Protein AF-A0A9N9IU07-F1 (afdb_monomer_lite)

pLDDT: mean 73.2, std 12.23, range [34.59, 87.88]

Sequence (121 aa):
MSLTSDTTNLRELSGFYIIMPSGILASIPNGICLIYLLTRTLKRWWVTKRPLPMAHRVPFYIAFSEFNLFYMNSINMVYSAVNGHTIQGTACKWAGGLTFFFVSVNTSLVGLLSLTTYLRI

Organism: NCBI:txid1348616

Foldseek 3Di:
DDDCPPPPQLVPVPCSVVVLVVVVVVLVVVLVVLVVQLVVLVVVCVVVVDDDDPLSVLVNLLSVLSVVLSVLVVVQSVCCVVVSDGDDDPVVVVSVVSNVVSVVSNVVSVVVNVVVVVVVD

Radius of gyration: 19.24 Å; chains: 1; bounding box: 46×27×58 Å

Secondary structure (DSSP, 8-state):
---------GGG-TTHHHHHHHHHHHHHHHHHHHHHHHHHHHHHHHHH-S---HHHHHHHHHHHHHHHHHHHHHHHHHHHHHHSS---SHHHHHHHHHHHHHHHHHHHHHHHHHHHHHTT-

Structure (mmCIF, N/CA/C/O backbone):
data_AF-A0A9N9IU07-F1
#
_entry.id   AF-A0A9N9IU07-F1
#
loop_
_atom_site.group_PDB
_atom_site.id
_atom_site.type_symbol
_atom_site.label_atom_id
_atom_site.label_alt_id
_atom_site.label_comp_id
_atom_site.label_asym_id
_atom_site.label_entity_id
_atom_site.label_seq_id
_atom_site.pdbx_PDB_ins_code
_atom_site.Cartn_x
_atom_site.Cartn_y
_atom_site.Cartn_z
_atom_site.occupancy
_atom_site.B_iso_or_equiv
_atom_site.auth_seq_id
_atom_site.auth_comp_id
_atom_site.auth_asym_id
_atom_site.auth_atom_id
_atom_site.pdbx_PDB_model_num
ATOM 1 N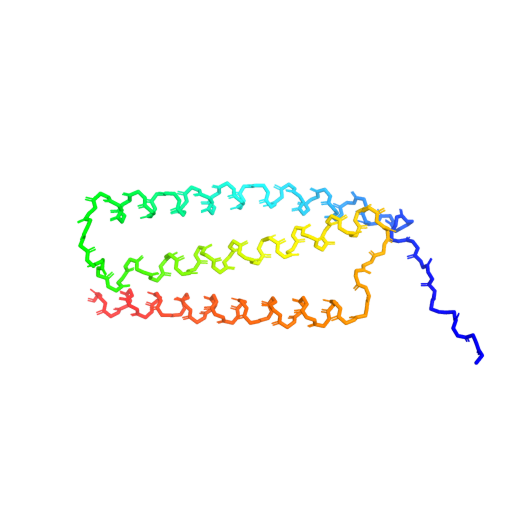 N . MET A 1 1 ? 18.778 -17.752 -30.029 1.00 34.59 1 MET A N 1
ATOM 2 C CA . MET A 1 1 ? 19.089 -16.592 -30.888 1.00 34.59 1 MET A CA 1
ATOM 3 C C . MET A 1 1 ? 17.781 -15.832 -31.073 1.00 34.59 1 MET A C 1
ATOM 5 O O . MET A 1 1 ? 16.842 -16.466 -31.531 1.00 34.59 1 MET A O 1
ATOM 9 N N . SER A 1 2 ? 17.722 -14.575 -30.590 1.00 35.47 2 SER A N 1
ATOM 10 C CA . SER A 1 2 ? 16.633 -13.562 -30.724 1.00 35.47 2 SER A CA 1
ATOM 11 C C . SER A 1 2 ? 15.217 -14.016 -30.307 1.00 35.47 2 SER A C 1
ATOM 13 O O . SER A 1 2 ? 14.552 -14.689 -31.077 1.00 35.47 2 SER A O 1
ATOM 15 N N . LEU A 1 3 ? 14.658 -13.752 -29.113 1.00 46.69 3 LEU A N 1
ATOM 16 C CA . LEU A 1 3 ? 14.635 -12.532 -28.277 1.00 46.69 3 LEU A CA 1
ATOM 17 C C . LEU A 1 3 ? 14.218 -11.265 -29.042 1.00 46.69 3 LEU A C 1
ATOM 19 O O . LEU A 1 3 ? 14.938 -10.278 -29.086 1.00 46.69 3 LEU A O 1
ATOM 23 N N . THR A 1 4 ? 13.019 -11.297 -29.615 1.00 41.69 4 THR A N 1
ATOM 24 C CA . THR A 1 4 ? 12.218 -10.098 -29.9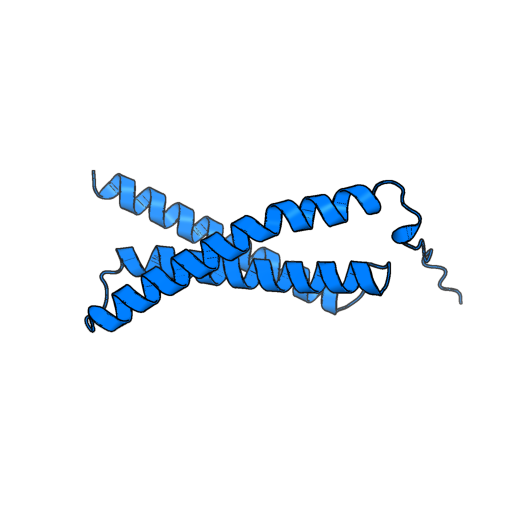04 1.00 41.69 4 THR A CA 1
ATOM 25 C C . THR A 1 4 ? 10.902 -10.230 -29.146 1.00 41.69 4 THR A C 1
ATOM 27 O O . THR A 1 4 ? 9.848 -10.502 -29.712 1.00 41.69 4 THR A O 1
ATOM 30 N N . SER A 1 5 ? 10.998 -10.119 -27.817 1.00 44.41 5 SER A N 1
ATOM 31 C CA . SER A 1 5 ? 9.870 -9.689 -26.995 1.00 44.41 5 SER A CA 1
ATOM 32 C C . SER A 1 5 ? 9.580 -8.264 -27.430 1.00 44.41 5 SER A C 1
ATOM 34 O O . SER A 1 5 ? 10.328 -7.360 -27.068 1.00 44.41 5 SER A O 1
ATOM 36 N N . ASP A 1 6 ? 8.564 -8.119 -28.269 1.00 44.00 6 ASP A N 1
ATOM 37 C CA . ASP A 1 6 ? 8.003 -6.872 -28.764 1.00 44.00 6 ASP A CA 1
ATOM 38 C C . ASP A 1 6 ? 8.011 -5.800 -27.658 1.00 44.00 6 ASP A C 1
ATOM 40 O O . ASP A 1 6 ? 7.233 -5.844 -26.704 1.00 44.00 6 ASP A O 1
ATOM 44 N N . THR A 1 7 ? 8.976 -4.881 -27.724 1.00 50.72 7 THR A N 1
ATOM 45 C CA . THR A 1 7 ? 9.073 -3.711 -26.849 1.00 50.72 7 THR A CA 1
ATOM 46 C C . THR A 1 7 ? 8.058 -2.686 -27.333 1.00 50.72 7 THR A C 1
ATOM 48 O O . THR A 1 7 ? 8.414 -1.612 -27.821 1.00 50.72 7 THR A O 1
ATOM 51 N N . THR A 1 8 ? 6.777 -3.025 -27.245 1.00 53.84 8 THR A N 1
ATOM 52 C CA . THR A 1 8 ? 5.707 -2.057 -27.442 1.00 53.84 8 THR A CA 1
ATOM 53 C C . THR A 1 8 ? 5.773 -1.089 -26.267 1.00 53.84 8 THR A C 1
ATOM 55 O O . THR A 1 8 ? 5.441 -1.422 -25.129 1.00 53.84 8 THR A O 1
ATOM 58 N N . ASN A 1 9 ? 6.283 0.117 -26.527 1.00 54.62 9 ASN A N 1
ATOM 59 C CA . ASN A 1 9 ? 6.241 1.216 -25.573 1.00 54.62 9 ASN A CA 1
ATOM 60 C C . ASN A 1 9 ? 4.770 1.447 -25.199 1.00 54.62 9 ASN A C 1
ATOM 62 O O . ASN A 1 9 ? 3.984 1.868 -26.045 1.00 54.62 9 ASN A O 1
ATOM 66 N N . LEU A 1 10 ? 4.389 1.224 -23.936 1.00 56.94 10 LEU A N 1
ATOM 67 C CA . LEU A 1 10 ? 3.017 1.452 -23.441 1.00 56.94 10 LEU A CA 1
ATOM 68 C C . LEU A 1 10 ? 2.544 2.891 -23.682 1.00 56.94 10 LEU A C 1
ATOM 70 O O . LEU A 1 10 ? 1.351 3.169 -23.700 1.00 56.94 10 LEU A O 1
ATOM 74 N N . ARG A 1 11 ? 3.494 3.801 -23.897 1.00 54.19 11 ARG A N 1
ATOM 75 C CA . ARG A 1 11 ? 3.293 5.209 -24.226 1.00 54.19 11 ARG A CA 1
ATOM 76 C C . ARG A 1 11 ? 2.594 5.442 -25.575 1.00 54.19 11 ARG A C 1
ATOM 78 O O . ARG A 1 11 ? 1.943 6.467 -25.725 1.00 54.19 11 ARG A O 1
ATOM 85 N N . GLU A 1 12 ? 2.704 4.499 -26.511 1.00 55.75 12 GLU A N 1
ATOM 86 C CA . GLU A 1 12 ? 2.045 4.528 -27.830 1.00 55.75 12 GLU A CA 1
ATOM 87 C C . GLU A 1 12 ? 0.608 3.978 -27.773 1.00 55.75 12 GLU A C 1
ATOM 89 O O . GLU A 1 12 ? -0.173 4.136 -28.712 1.00 55.75 12 GLU A O 1
ATOM 94 N N . LEU A 1 13 ? 0.216 3.338 -26.663 1.00 62.03 13 LEU A N 1
ATOM 95 C CA . LEU A 1 13 ? -1.149 2.865 -26.483 1.00 62.03 13 LEU A CA 1
ATOM 96 C C . LEU A 1 13 ? -2.051 4.063 -26.167 1.00 62.03 13 LEU A C 1
ATOM 98 O O . LEU A 1 13 ? -1.983 4.636 -25.081 1.00 62.03 13 LEU A O 1
ATOM 102 N N . SER A 1 14 ? -2.955 4.402 -27.088 1.00 56.59 14 SER A N 1
ATOM 103 C CA . SER A 1 14 ? -3.931 5.496 -26.929 1.00 56.59 14 SER A CA 1
ATOM 104 C C . SER A 1 14 ? -4.730 5.420 -25.608 1.00 56.59 14 SER A C 1
ATOM 106 O O . SER A 1 14 ? -5.097 6.446 -25.039 1.00 56.59 14 SER A O 1
ATOM 108 N N . GLY A 1 15 ? -4.916 4.219 -25.043 1.00 60.97 15 GLY A N 1
ATOM 109 C CA . GLY A 1 15 ? -5.556 4.017 -23.737 1.00 60.97 15 GLY A CA 1
ATOM 110 C C . GLY A 1 15 ? -4.673 4.303 -22.5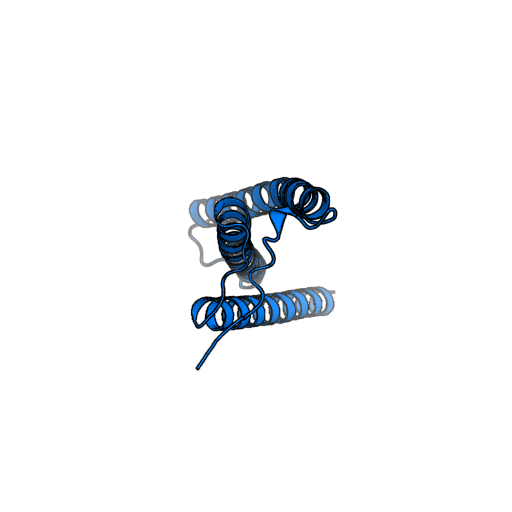12 1.00 60.97 15 GLY A C 1
ATOM 111 O O . GLY A 1 15 ? -5.199 4.603 -21.442 1.00 60.97 15 GLY A O 1
ATOM 112 N N . PHE A 1 16 ? -3.344 4.260 -22.632 1.00 64.94 16 PHE A N 1
ATOM 113 C CA . PHE A 1 16 ? -2.424 4.432 -21.499 1.00 64.94 16 PHE A CA 1
ATOM 114 C C . PHE A 1 16 ? -2.507 5.840 -20.898 1.00 64.94 16 PHE A C 1
ATOM 116 O O . PHE A 1 16 ? -2.494 6.001 -19.677 1.00 64.94 16 PHE A O 1
ATOM 123 N N . TYR A 1 17 ? -2.695 6.849 -21.754 1.00 63.66 17 TYR A N 1
ATOM 124 C CA . TYR A 1 17 ? -2.887 8.239 -21.342 1.00 63.66 17 TYR A CA 1
ATOM 125 C C . TYR A 1 17 ? -4.201 8.471 -20.578 1.00 63.66 17 TYR A C 1
ATOM 127 O O . TYR A 1 17 ? -4.302 9.441 -19.841 1.00 63.66 17 TYR A O 1
ATOM 135 N N . ILE A 1 18 ? -5.197 7.588 -20.703 1.00 69.38 18 ILE A N 1
ATOM 136 C CA . ILE A 1 18 ? -6.485 7.692 -19.992 1.00 69.38 18 ILE A CA 1
ATOM 137 C C . ILE A 1 18 ? -6.450 6.893 -18.681 1.00 69.38 18 ILE A C 1
ATOM 139 O O . ILE A 1 18 ? -6.941 7.350 -17.646 1.00 69.38 18 ILE A O 1
ATOM 143 N N . ILE A 1 19 ? -5.839 5.707 -18.702 1.00 74.31 19 ILE A N 1
ATOM 144 C CA . ILE A 1 19 ? -5.817 4.776 -17.563 1.00 74.31 19 ILE A CA 1
ATOM 145 C C . ILE A 1 19 ? -4.905 5.287 -16.436 1.00 74.31 19 ILE A C 1
ATOM 147 O O . ILE A 1 19 ? -5.260 5.205 -15.261 1.00 74.31 19 ILE A O 1
ATOM 151 N N . MET A 1 20 ? -3.752 5.867 -16.775 1.00 71.56 20 MET A N 1
ATOM 152 C CA . MET A 1 20 ? -2.813 6.417 -15.792 1.00 71.56 20 MET A CA 1
ATOM 153 C C . MET A 1 20 ? -3.407 7.562 -14.949 1.00 71.56 20 MET A C 1
ATOM 155 O O . MET A 1 20 ? -3.465 7.434 -13.726 1.00 71.56 20 MET A O 1
ATOM 159 N N . PRO A 1 21 ? -3.885 8.676 -15.531 1.00 74.19 21 PRO A N 1
ATOM 160 C CA . PRO A 1 21 ? -4.389 9.792 -14.735 1.00 74.19 21 PRO A CA 1
ATOM 161 C C . PRO A 1 21 ? -5.685 9.456 -13.993 1.00 74.19 21 PRO A C 1
ATOM 163 O O . PRO A 1 21 ? -5.866 9.930 -12.875 1.00 74.19 21 PRO A O 1
ATOM 166 N N . SER A 1 22 ? -6.558 8.609 -14.551 1.00 75.12 22 SER A N 1
ATOM 167 C CA . SER A 1 22 ? -7.774 8.165 -13.851 1.00 75.12 22 SER A CA 1
ATOM 168 C C . SER A 1 22 ? -7.449 7.317 -12.616 1.00 75.12 22 SER A C 1
ATOM 170 O O . SER A 1 22 ? -8.033 7.534 -11.553 1.00 75.12 22 SER A O 1
ATOM 172 N N . GLY A 1 23 ? -6.455 6.426 -12.709 1.00 74.12 23 GLY A N 1
ATOM 173 C CA . GLY A 1 23 ? -5.941 5.672 -11.565 1.00 74.12 23 GLY A CA 1
ATOM 174 C C . GLY A 1 23 ? -5.319 6.567 -10.487 1.00 74.12 23 GLY A C 1
ATOM 175 O O . GLY A 1 23 ? -5.543 6.338 -9.300 1.00 74.12 23 GLY A O 1
ATOM 176 N N . ILE A 1 24 ? -4.592 7.621 -10.878 1.00 77.12 24 ILE A N 1
ATOM 177 C CA . ILE A 1 24 ? -4.021 8.599 -9.933 1.00 77.12 24 ILE A CA 1
ATOM 178 C C . ILE A 1 24 ? -5.131 9.400 -9.247 1.00 77.12 24 ILE A C 1
ATOM 180 O O . ILE A 1 24 ? -5.118 9.550 -8.028 1.00 77.12 24 ILE A O 1
ATOM 184 N N . LEU A 1 25 ? -6.120 9.883 -10.002 1.00 82.19 25 LEU A N 1
ATOM 185 C CA . LEU A 1 25 ? -7.228 10.647 -9.428 1.00 82.19 25 LEU A CA 1
ATOM 186 C C . LEU A 1 25 ? -8.009 9.834 -8.391 1.00 82.19 25 LEU A C 1
ATOM 188 O O . LEU A 1 25 ? -8.382 10.370 -7.351 1.00 82.19 25 LEU A O 1
ATOM 192 N N . ALA A 1 26 ? -8.236 8.546 -8.659 1.00 80.94 26 ALA A N 1
ATOM 193 C CA . ALA A 1 26 ? -8.939 7.654 -7.741 1.00 80.94 26 ALA A CA 1
ATOM 194 C C . ALA A 1 26 ? -8.090 7.258 -6.518 1.00 80.94 26 ALA A C 1
ATOM 196 O O . ALA A 1 26 ? -8.631 6.985 -5.445 1.00 80.94 26 ALA A O 1
ATOM 197 N N . SER A 1 27 ? -6.761 7.240 -6.648 1.00 79.31 27 SER A N 1
ATOM 198 C CA . SER A 1 27 ? -5.850 6.805 -5.588 1.00 79.31 27 SER A CA 1
ATOM 199 C C . SER A 1 27 ? -5.595 7.899 -4.536 1.00 79.31 27 SER A C 1
ATOM 201 O O . SER A 1 27 ? -5.470 7.588 -3.352 1.00 79.31 27 SER A O 1
ATOM 203 N N . ILE A 1 28 ? -5.621 9.181 -4.918 1.00 83.88 28 ILE A N 1
ATOM 204 C CA . ILE A 1 28 ? -5.459 10.329 -4.003 1.00 83.88 28 ILE A CA 1
ATOM 205 C C . ILE A 1 28 ? -6.443 10.307 -2.814 1.00 83.88 28 ILE A C 1
ATOM 207 O O . ILE A 1 28 ? -5.977 10.322 -1.669 1.00 83.88 28 ILE A O 1
ATOM 211 N N . PRO A 1 29 ? -7.779 10.253 -3.012 1.00 86.56 29 PRO A N 1
ATOM 212 C CA . PRO A 1 29 ? -8.717 10.231 -1.893 1.00 86.56 29 PRO A CA 1
ATOM 213 C C . PRO A 1 29 ? -8.551 8.971 -1.041 1.00 86.56 29 PRO A C 1
ATOM 215 O O . PRO A 1 29 ? -8.691 9.048 0.179 1.00 86.56 29 PRO A O 1
ATOM 218 N N . ASN A 1 30 ? -8.188 7.836 -1.652 1.00 83.00 30 ASN A N 1
ATOM 219 C CA . ASN A 1 30 ? -7.937 6.596 -0.924 1.00 83.00 30 ASN A CA 1
ATOM 220 C C . ASN A 1 30 ? -6.733 6.736 0.027 1.00 83.00 30 ASN A C 1
ATOM 222 O O . ASN A 1 30 ? -6.831 6.428 1.213 1.00 83.00 30 ASN A O 1
ATOM 226 N N . GLY A 1 31 ? -5.626 7.312 -0.456 1.00 81.31 31 GLY A N 1
ATOM 227 C CA . GLY A 1 31 ? -4.444 7.593 0.360 1.00 81.31 31 GLY A CA 1
ATOM 228 C C . GLY A 1 31 ? -4.735 8.547 1.523 1.00 81.31 31 GLY A C 1
ATOM 229 O O . GLY A 1 31 ? -4.345 8.271 2.659 1.00 81.31 31 GLY A O 1
ATOM 230 N N . ILE A 1 32 ? -5.475 9.635 1.274 1.00 87.12 32 ILE A N 1
ATOM 231 C CA . ILE A 1 32 ? -5.870 10.597 2.321 1.00 87.12 32 ILE A CA 1
ATOM 232 C C . ILE A 1 32 ? -6.734 9.911 3.385 1.00 87.12 32 ILE A C 1
ATOM 234 O O . ILE A 1 32 ? -6.503 10.094 4.583 1.00 87.12 32 ILE A O 1
ATOM 238 N N . CYS A 1 33 ? -7.705 9.100 2.958 1.00 83.44 33 CYS A N 1
ATOM 239 C CA . CYS A 1 33 ? -8.610 8.396 3.858 1.00 83.44 33 CYS A CA 1
ATOM 240 C C . CYS A 1 33 ? -7.852 7.380 4.725 1.00 83.44 33 CYS A C 1
ATOM 242 O O . CYS A 1 33 ? -8.026 7.362 5.944 1.00 83.44 33 CYS A O 1
ATOM 244 N N . LEU A 1 34 ? -6.941 6.607 4.123 1.00 83.88 34 LEU A N 1
ATOM 245 C CA . LEU A 1 34 ? -6.095 5.645 4.830 1.00 83.88 34 LEU A CA 1
ATOM 246 C C . LEU A 1 34 ? -5.203 6.325 5.866 1.00 83.88 34 LEU A C 1
ATOM 248 O O . LEU A 1 34 ? -5.219 5.922 7.028 1.00 83.88 34 LEU A O 1
ATOM 252 N N . ILE A 1 35 ? -4.478 7.383 5.486 1.00 84.31 35 ILE A N 1
ATOM 253 C CA . ILE A 1 35 ? -3.610 8.131 6.407 1.00 84.31 35 ILE A CA 1
ATOM 254 C C . ILE A 1 35 ? -4.435 8.698 7.562 1.00 84.31 35 ILE A C 1
ATOM 256 O O . ILE A 1 35 ? -4.068 8.517 8.722 1.00 84.31 35 ILE A O 1
ATOM 260 N N . TYR A 1 36 ? -5.584 9.314 7.272 1.00 85.38 36 TYR A N 1
ATOM 261 C CA . TYR A 1 36 ? -6.476 9.846 8.298 1.00 85.38 36 TYR A CA 1
ATOM 262 C C . TYR A 1 36 ? -6.932 8.762 9.286 1.00 85.38 36 TYR A C 1
ATOM 264 O O . TYR A 1 36 ? -6.900 8.970 10.503 1.00 85.38 36 TYR A O 1
ATOM 272 N N . LEU A 1 37 ? -7.322 7.588 8.785 1.00 82.50 37 LEU A N 1
ATOM 273 C CA . LEU A 1 37 ? -7.795 6.467 9.598 1.00 82.50 37 LEU A CA 1
ATOM 274 C C . LEU A 1 37 ? -6.665 5.886 10.462 1.00 82.50 37 LEU A C 1
ATOM 276 O O . LEU A 1 37 ? -6.868 5.616 11.651 1.00 82.50 37 LEU A O 1
ATOM 280 N N . LEU A 1 38 ? -5.455 5.791 9.906 1.00 82.31 38 LEU A N 1
ATOM 281 C CA . LEU A 1 38 ? -4.250 5.333 10.598 1.00 82.31 38 LEU A CA 1
ATOM 282 C C . LEU A 1 38 ? -3.839 6.321 11.699 1.00 82.31 38 LEU A C 1
ATOM 284 O O . LEU A 1 38 ? -3.672 5.918 12.851 1.00 82.31 38 LEU A O 1
ATOM 288 N N . THR A 1 39 ? -3.782 7.624 11.400 1.00 82.56 39 THR A N 1
ATOM 289 C CA . THR A 1 39 ? -3.471 8.680 12.379 1.00 82.56 39 THR A CA 1
ATOM 290 C C . TH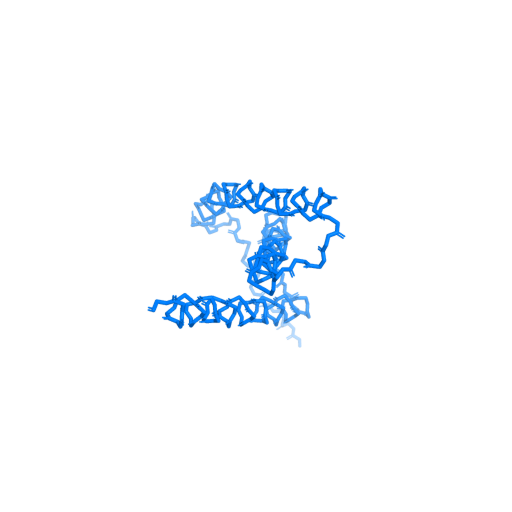R A 1 39 ? -4.521 8.755 13.482 1.00 82.56 39 THR A C 1
ATOM 292 O O . THR A 1 39 ? -4.174 8.852 14.660 1.00 82.56 39 THR A O 1
ATOM 295 N N . ARG A 1 40 ? -5.814 8.670 13.143 1.00 82.38 40 ARG A N 1
ATOM 296 C CA . ARG A 1 40 ? -6.903 8.678 14.130 1.00 82.38 40 ARG A CA 1
ATOM 297 C C . ARG A 1 40 ? -6.806 7.483 15.075 1.00 82.38 40 ARG A C 1
ATOM 299 O O . ARG A 1 40 ? -6.984 7.650 16.282 1.00 82.38 40 ARG A O 1
ATOM 306 N N . THR A 1 41 ? -6.498 6.304 14.541 1.00 75.25 41 THR A N 1
ATOM 307 C CA . THR A 1 41 ? -6.370 5.067 15.322 1.00 75.25 41 THR A CA 1
ATOM 308 C C . THR A 1 41 ? -5.121 5.089 16.202 1.00 75.25 41 THR A C 1
ATOM 310 O O . THR A 1 41 ? -5.216 4.797 17.394 1.00 75.25 41 THR A O 1
ATOM 313 N N . LEU A 1 42 ? -3.982 5.544 15.670 1.00 74.81 42 LEU A N 1
ATOM 314 C CA . LEU A 1 42 ? -2.742 5.755 16.427 1.00 74.81 42 LEU A CA 1
ATOM 315 C C . LEU A 1 42 ? -2.929 6.771 17.556 1.00 74.81 42 LEU A C 1
ATOM 317 O O . LEU A 1 42 ? -2.545 6.501 18.690 1.00 74.81 42 LEU A O 1
ATOM 321 N N . LYS A 1 43 ? -3.579 7.912 17.286 1.00 78.00 43 LYS A N 1
ATOM 322 C CA . LYS A 1 43 ? -3.861 8.933 18.305 1.00 78.00 43 LYS A CA 1
ATOM 323 C C . LYS A 1 43 ? -4.740 8.367 19.421 1.00 78.00 43 LYS A C 1
ATOM 325 O O . LYS A 1 43 ? -4.458 8.588 20.595 1.00 78.00 43 LYS A O 1
ATOM 330 N N . ARG A 1 44 ? -5.772 7.585 19.077 1.00 70.19 44 ARG A N 1
ATOM 331 C CA . ARG A 1 44 ? -6.613 6.888 20.065 1.00 70.19 44 ARG A CA 1
ATOM 332 C C . ARG A 1 44 ? -5.823 5.867 20.879 1.00 70.19 44 ARG A C 1
ATOM 334 O O . ARG A 1 44 ? -6.023 5.787 22.090 1.00 70.19 44 ARG A O 1
ATOM 341 N N . TRP A 1 45 ? -4.923 5.118 20.245 1.00 65.56 45 TRP A N 1
ATOM 342 C CA . TRP A 1 45 ? -4.060 4.165 20.941 1.00 65.56 45 TRP A CA 1
ATOM 343 C C . TRP A 1 45 ? -3.128 4.859 21.934 1.00 65.56 45 TRP A C 1
ATOM 345 O O . TRP A 1 45 ? -3.053 4.459 23.096 1.00 65.56 45 TRP A O 1
ATOM 355 N N . TRP A 1 46 ? -2.499 5.950 21.502 1.00 67.38 46 TRP A N 1
ATOM 356 C CA . TRP A 1 46 ? -1.533 6.693 22.300 1.00 67.38 46 TRP A CA 1
ATOM 357 C C . TRP A 1 46 ? -2.169 7.391 23.509 1.00 67.38 46 TRP A C 1
ATOM 359 O O . TRP A 1 46 ? -1.601 7.370 24.599 1.00 67.38 46 TRP A O 1
ATOM 369 N N . VAL A 1 47 ? -3.382 7.934 23.348 1.00 71.88 47 VAL A N 1
ATOM 370 C CA . VAL A 1 47 ? -4.147 8.557 24.444 1.00 71.88 47 VAL A CA 1
ATOM 371 C C . VAL A 1 47 ? -4.663 7.517 25.441 1.00 71.88 47 VAL A C 1
ATOM 373 O O . VAL A 1 47 ? -4.657 7.763 26.643 1.00 71.88 47 VAL A O 1
ATOM 376 N N . THR A 1 48 ? -5.101 6.345 24.971 1.00 66.81 48 THR A N 1
ATOM 377 C CA . THR A 1 48 ? -5.786 5.381 25.847 1.00 66.81 48 THR A CA 1
ATOM 378 C C . THR A 1 48 ? -4.809 4.550 26.690 1.00 66.81 48 THR A C 1
ATOM 380 O O . THR A 1 48 ? -5.229 4.058 27.732 1.00 66.81 48 THR A O 1
ATOM 383 N N . LYS A 1 49 ? -3.534 4.373 26.273 1.00 58.91 49 LYS A N 1
ATOM 384 C CA . LYS A 1 49 ? -2.456 3.573 26.931 1.00 58.91 49 LYS A CA 1
ATOM 385 C C . LYS A 1 49 ? -2.858 2.190 27.493 1.00 58.91 49 LYS A C 1
ATOM 387 O O . LYS A 1 49 ? -2.074 1.544 28.181 1.00 58.91 49 LYS A O 1
ATOM 392 N N . ARG A 1 50 ? -4.062 1.706 27.196 1.00 59.03 50 ARG A N 1
ATOM 393 C CA . ARG A 1 50 ? -4.586 0.392 27.563 1.00 59.03 50 ARG A CA 1
ATOM 394 C C . ARG A 1 50 ? -4.513 -0.528 26.348 1.00 59.03 50 ARG A C 1
ATOM 396 O O . ARG A 1 50 ? -4.631 -0.041 25.219 1.00 59.03 50 ARG A O 1
ATOM 403 N N . PRO A 1 51 ? -4.354 -1.849 26.543 1.00 54.09 51 PRO A N 1
ATOM 404 C CA . PRO A 1 51 ? -4.503 -2.801 25.453 1.00 54.09 51 PRO A CA 1
ATOM 405 C C . PRO A 1 51 ? -5.907 -2.629 24.871 1.00 54.09 51 PRO A C 1
ATOM 407 O O . PRO A 1 51 ? -6.899 -2.893 25.548 1.00 54.09 51 PRO A O 1
ATOM 410 N N . LEU A 1 52 ? -6.003 -2.112 23.641 1.00 52.84 52 LEU A N 1
ATOM 411 C CA . LEU A 1 52 ? -7.310 -1.904 23.029 1.00 52.84 52 LEU A CA 1
ATOM 412 C C . LEU A 1 52 ? -8.033 -3.245 22.898 1.00 52.84 52 LEU A C 1
ATOM 414 O O . LEU A 1 52 ? -7.386 -4.233 22.524 1.00 52.84 52 LEU A O 1
ATOM 418 N N . PRO A 1 53 ? -9.355 -3.270 23.155 1.00 57.84 53 PRO A N 1
ATOM 419 C CA . PRO A 1 53 ? -10.171 -4.451 22.927 1.00 57.84 53 PRO A CA 1
ATOM 420 C C . PRO A 1 53 ? -9.981 -4.928 21.483 1.00 57.84 53 PRO A C 1
ATOM 422 O O . PRO A 1 53 ? -9.860 -4.106 20.570 1.00 57.84 53 PRO A O 1
ATOM 425 N N . MET A 1 54 ? -9.952 -6.251 21.288 1.00 57.00 54 MET A N 1
ATOM 426 C CA . MET A 1 54 ? -9.707 -6.930 20.001 1.00 57.00 54 MET A CA 1
ATOM 427 C C . MET A 1 54 ? -10.438 -6.270 18.815 1.00 57.00 54 MET A C 1
ATOM 429 O O . MET A 1 54 ? -9.866 -6.134 17.737 1.00 57.00 54 MET A O 1
ATOM 433 N N . ALA A 1 55 ? -11.646 -5.747 19.041 1.00 60.19 55 ALA A N 1
ATOM 434 C CA . ALA A 1 55 ? -12.469 -5.059 18.047 1.00 60.19 55 ALA A CA 1
ATOM 435 C C . ALA A 1 55 ? -11.833 -3.807 17.400 1.00 60.19 55 ALA A C 1
ATOM 437 O O . ALA A 1 55 ? -12.163 -3.493 16.263 1.00 60.19 55 ALA A O 1
ATOM 438 N N . HIS A 1 56 ? -10.929 -3.079 18.072 1.00 62.69 56 HIS A N 1
ATOM 439 C CA . HIS A 1 56 ? -10.268 -1.904 17.469 1.00 62.69 56 HIS A CA 1
ATOM 440 C C . HIS A 1 56 ? -8.953 -2.244 16.756 1.00 62.69 56 HIS A C 1
ATOM 442 O O . HIS A 1 56 ? -8.425 -1.416 16.020 1.00 62.69 56 HIS A O 1
ATOM 448 N N . ARG A 1 57 ? -8.423 -3.458 16.957 1.00 67.75 57 ARG A N 1
ATOM 449 C CA . ARG A 1 57 ? -7.204 -3.920 16.277 1.00 67.75 57 ARG A CA 1
ATOM 450 C C . ARG A 1 57 ? -7.490 -4.335 14.836 1.00 67.75 57 ARG A C 1
ATOM 452 O O . ARG A 1 57 ? -6.683 -4.067 13.958 1.00 67.75 57 ARG A O 1
ATOM 459 N N . VAL A 1 58 ? -8.659 -4.919 14.582 1.00 69.00 58 VAL A N 1
ATOM 460 C CA . VAL A 1 58 ? -9.078 -5.358 13.241 1.00 69.00 58 VAL A CA 1
ATOM 461 C C . VAL A 1 58 ? -9.075 -4.214 12.207 1.00 69.00 58 VAL A C 1
ATOM 463 O O . VAL A 1 58 ? -8.378 -4.352 11.204 1.00 69.00 58 VAL A O 1
ATOM 466 N N . PRO A 1 59 ? -9.731 -3.056 12.433 1.00 71.94 59 PRO A N 1
ATOM 467 C CA . PRO A 1 59 ? -9.687 -1.942 11.478 1.00 71.94 59 PRO A CA 1
ATOM 468 C C . PRO A 1 59 ? -8.288 -1.326 11.317 1.00 71.94 59 PRO A C 1
ATOM 470 O O . PRO A 1 59 ? -7.981 -0.789 10.256 1.00 71.94 59 PRO A O 1
ATOM 473 N N . PHE A 1 60 ? -7.419 -1.432 12.329 1.00 73.38 60 PHE A N 1
ATOM 474 C CA . PHE A 1 60 ? -6.021 -1.012 12.210 1.00 73.38 60 PHE A CA 1
ATOM 475 C C . PHE A 1 60 ? -5.234 -1.919 11.258 1.00 73.38 60 PHE A C 1
ATOM 477 O O . PHE A 1 60 ? -4.515 -1.420 10.395 1.00 73.38 60 PHE A O 1
ATOM 484 N N . TYR A 1 61 ? -5.394 -3.241 11.383 1.00 77.81 61 TYR A N 1
ATOM 485 C CA . TYR A 1 61 ? -4.744 -4.194 10.482 1.00 77.81 61 TYR A CA 1
ATOM 486 C C . TYR A 1 61 ? -5.223 -4.030 9.039 1.00 77.81 61 TYR A C 1
ATOM 488 O O . TYR A 1 61 ? -4.392 -4.028 8.140 1.00 77.81 61 TYR A O 1
ATOM 496 N N . ILE A 1 62 ? -6.520 -3.786 8.824 1.00 80.94 62 ILE A N 1
ATOM 497 C CA . ILE A 1 62 ? -7.074 -3.509 7.489 1.00 80.94 62 ILE A CA 1
ATOM 498 C C . ILE A 1 62 ? -6.435 -2.254 6.886 1.00 80.94 62 ILE A C 1
ATOM 500 O O . ILE A 1 62 ? -5.897 -2.305 5.784 1.00 80.94 62 ILE A O 1
ATOM 504 N N . ALA A 1 63 ? -6.413 -1.140 7.627 1.00 80.62 63 ALA A N 1
ATOM 505 C CA . ALA A 1 63 ? -5.814 0.104 7.140 1.00 80.62 63 ALA A CA 1
ATOM 506 C C . ALA A 1 63 ? -4.313 -0.049 6.834 1.00 80.62 63 ALA A C 1
ATOM 508 O O . ALA A 1 63 ? -3.811 0.523 5.869 1.00 80.62 63 ALA A O 1
ATOM 509 N N . PHE A 1 64 ? -3.590 -0.838 7.633 1.00 80.62 64 PHE A N 1
ATOM 510 C CA . PHE A 1 64 ? -2.172 -1.106 7.403 1.00 80.62 64 PHE A CA 1
ATOM 511 C C . PHE A 1 64 ? -1.940 -1.978 6.159 1.00 80.62 64 PHE A C 1
ATOM 513 O O . PHE A 1 64 ? -1.045 -1.691 5.361 1.00 80.62 64 PHE A O 1
ATOM 520 N N . SER A 1 65 ? -2.747 -3.022 5.962 1.00 83.75 65 SER A N 1
ATOM 521 C CA . SER A 1 65 ? -2.689 -3.885 4.778 1.00 83.75 65 SER A CA 1
ATOM 522 C C . SER A 1 65 ? -3.042 -3.122 3.497 1.00 83.75 65 SER A C 1
ATOM 524 O O . SER A 1 65 ? -2.325 -3.231 2.505 1.00 83.75 65 SER A O 1
ATOM 526 N N . GLU A 1 66 ? -4.087 -2.294 3.530 1.00 81.94 66 GLU A N 1
ATOM 527 C CA . GLU A 1 66 ? -4.467 -1.394 2.432 1.00 81.94 66 GLU A CA 1
ATOM 528 C C . GLU A 1 66 ? -3.371 -0.371 2.106 1.00 81.94 66 GLU A C 1
ATOM 530 O O . GLU A 1 66 ? -3.053 -0.157 0.937 1.00 81.94 66 GLU A O 1
ATOM 535 N N . PHE A 1 67 ? -2.721 0.211 3.119 1.00 81.50 67 PHE A N 1
ATOM 536 C CA . PHE A 1 67 ? -1.609 1.140 2.907 1.00 81.50 67 PHE A CA 1
ATOM 537 C C . PHE A 1 67 ? -0.409 0.471 2.217 1.00 81.50 67 PHE A C 1
ATOM 539 O O . PHE A 1 67 ? 0.182 1.045 1.303 1.00 81.50 67 PHE A O 1
ATOM 546 N N . ASN A 1 68 ? -0.067 -0.764 2.600 1.00 82.19 68 ASN A N 1
ATOM 547 C CA . ASN A 1 68 ? 1.002 -1.522 1.940 1.00 82.19 68 ASN A CA 1
ATOM 548 C C . ASN A 1 68 ? 0.661 -1.838 0.479 1.00 82.19 68 ASN A C 1
ATOM 550 O O . ASN A 1 68 ? 1.519 -1.734 -0.400 1.00 82.19 68 ASN A O 1
ATOM 554 N N . LEU A 1 69 ? -0.598 -2.182 0.204 1.00 82.94 69 LEU A N 1
ATOM 555 C CA . LEU A 1 69 ? -1.069 -2.452 -1.150 1.00 82.94 69 LEU A CA 1
ATOM 556 C C . LEU A 1 69 ? -1.048 -1.181 -2.011 1.00 82.94 69 LEU A C 1
ATOM 558 O O . LEU A 1 69 ? -0.575 -1.211 -3.148 1.00 82.94 69 LEU A O 1
ATOM 562 N N . PHE A 1 70 ? -1.458 -0.046 -1.440 1.00 81.00 70 PHE A N 1
ATOM 563 C CA . PHE A 1 70 ? -1.363 1.269 -2.069 1.00 81.00 70 PHE A CA 1
ATOM 564 C C . PHE A 1 70 ? 0.082 1.649 -2.406 1.00 81.00 70 PHE A C 1
ATOM 566 O O . PHE A 1 70 ? 0.357 2.131 -3.506 1.00 81.00 70 PHE A O 1
ATOM 573 N N . TYR A 1 71 ? 1.017 1.402 -1.487 1.00 80.88 71 TYR A N 1
ATOM 574 C CA . TYR A 1 71 ? 2.436 1.688 -1.684 1.00 80.88 71 TYR A CA 1
ATOM 575 C C . TYR A 1 71 ? 3.034 0.852 -2.825 1.00 80.88 71 TYR A C 1
ATOM 577 O O . TYR A 1 71 ? 3.672 1.397 -3.726 1.00 80.88 71 TYR A O 1
ATOM 585 N N . MET A 1 72 ? 2.755 -0.454 -2.848 1.00 80.44 72 MET A N 1
ATOM 586 C CA . MET A 1 72 ? 3.204 -1.350 -3.922 1.00 80.44 72 MET A CA 1
ATOM 587 C C . MET A 1 72 ? 2.607 -0.970 -5.280 1.00 80.44 72 MET A C 1
ATOM 589 O O . MET A 1 72 ? 3.316 -0.948 -6.288 1.00 80.44 72 MET A O 1
ATOM 593 N N . ASN A 1 73 ? 1.322 -0.612 -5.307 1.00 79.06 73 ASN A N 1
ATOM 594 C CA . ASN A 1 73 ? 0.667 -0.150 -6.525 1.00 79.06 73 ASN A CA 1
ATOM 595 C C . ASN A 1 73 ? 1.259 1.180 -7.020 1.00 79.06 73 ASN A C 1
ATOM 597 O O . ASN A 1 73 ? 1.499 1.342 -8.213 1.00 79.06 73 ASN A O 1
ATOM 601 N N . SER A 1 74 ? 1.572 2.099 -6.101 1.00 74.62 74 SER A N 1
ATOM 602 C CA . SER A 1 74 ? 2.203 3.384 -6.418 1.00 74.62 74 SER A CA 1
ATOM 603 C C . SER A 1 74 ? 3.591 3.198 -7.032 1.00 74.62 74 SER A C 1
ATOM 605 O O . SER A 1 74 ? 3.899 3.835 -8.035 1.00 74.62 74 SER A O 1
ATOM 607 N N . ILE A 1 75 ? 4.413 2.284 -6.501 1.00 79.56 75 ILE A N 1
ATOM 608 C CA . ILE A 1 75 ? 5.730 1.965 -7.079 1.00 79.56 75 ILE A CA 1
ATOM 609 C C . ILE A 1 75 ? 5.582 1.410 -8.496 1.00 79.56 75 ILE A C 1
ATOM 611 O O . ILE A 1 75 ? 6.278 1.859 -9.406 1.00 79.56 75 ILE A O 1
ATOM 615 N N . ASN A 1 76 ? 4.670 0.457 -8.697 1.00 76.38 76 ASN A N 1
ATOM 616 C CA . ASN A 1 76 ? 4.452 -0.145 -10.011 1.00 76.38 76 ASN A CA 1
ATOM 617 C C . ASN A 1 76 ? 3.967 0.896 -11.035 1.00 76.38 76 ASN A C 1
ATOM 619 O O . ASN A 1 76 ? 4.421 0.920 -12.179 1.00 76.38 76 ASN A O 1
ATOM 623 N N . MET A 1 77 ? 3.097 1.806 -10.597 1.00 71.88 77 MET A N 1
ATOM 624 C CA . MET A 1 77 ? 2.586 2.901 -11.411 1.00 71.88 77 MET A CA 1
ATOM 625 C C . MET A 1 77 ? 3.681 3.908 -11.779 1.00 71.88 77 MET A C 1
ATOM 627 O O . MET A 1 77 ? 3.836 4.237 -12.951 1.00 71.88 77 MET A O 1
ATOM 631 N N . VAL A 1 78 ? 4.492 4.349 -10.813 1.00 76.25 78 VAL A N 1
ATOM 632 C CA . VAL A 1 78 ? 5.623 5.260 -11.063 1.00 76.25 78 VAL A CA 1
ATOM 633 C C . VAL A 1 78 ? 6.638 4.615 -12.005 1.00 76.25 78 VAL A C 1
ATOM 635 O O . VAL A 1 78 ? 7.091 5.255 -12.951 1.00 76.25 78 VAL A O 1
ATOM 638 N N . TYR A 1 79 ? 6.952 3.333 -11.808 1.00 71.25 79 TYR A N 1
ATOM 639 C CA . TYR A 1 79 ? 7.872 2.609 -12.683 1.00 71.25 79 TYR A CA 1
ATOM 640 C C . TYR A 1 79 ? 7.342 2.519 -14.117 1.00 71.25 79 TYR A C 1
ATOM 642 O O . TYR A 1 79 ? 8.075 2.789 -15.068 1.00 71.25 79 TYR A O 1
ATOM 650 N N . SER A 1 80 ? 6.055 2.202 -14.278 1.00 69.75 80 SER A N 1
ATOM 651 C CA . SER A 1 80 ? 5.414 2.139 -15.591 1.00 69.75 80 SER A CA 1
ATOM 652 C C . SER A 1 80 ? 5.332 3.513 -16.267 1.00 69.75 80 SER A C 1
ATOM 654 O O . SER A 1 80 ? 5.460 3.589 -17.488 1.00 69.75 80 SER A O 1
ATOM 656 N N . ALA A 1 81 ? 5.184 4.597 -15.497 1.00 68.56 81 ALA A N 1
ATOM 657 C CA . ALA A 1 81 ? 5.152 5.966 -16.011 1.00 68.56 81 ALA A CA 1
ATOM 658 C C . ALA A 1 81 ? 6.527 6.458 -16.488 1.00 68.56 81 ALA A C 1
ATOM 660 O O . ALA A 1 81 ? 6.611 7.117 -17.522 1.00 68.56 81 ALA A O 1
ATOM 661 N N . VAL A 1 82 ? 7.597 6.139 -15.750 1.00 70.69 82 VAL A N 1
ATOM 662 C CA . VAL A 1 82 ? 8.966 6.582 -16.069 1.00 70.69 82 VAL A CA 1
ATOM 663 C C . VAL A 1 82 ? 9.564 5.765 -17.210 1.00 70.69 82 VAL A C 1
ATOM 665 O O . VAL A 1 82 ? 10.154 6.329 -18.126 1.00 70.69 82 VAL A O 1
ATOM 668 N N . ASN A 1 83 ? 9.402 4.443 -17.168 1.00 70.38 83 ASN A N 1
ATOM 669 C CA . ASN A 1 83 ? 10.073 3.552 -18.107 1.00 70.38 83 ASN A CA 1
ATOM 670 C C . ASN A 1 83 ? 9.228 3.250 -19.355 1.00 70.38 83 ASN A C 1
ATOM 672 O O . ASN A 1 83 ? 9.770 2.853 -20.381 1.00 70.38 83 ASN A O 1
ATOM 676 N N . GLY A 1 84 ? 7.905 3.450 -19.316 1.00 61.62 84 GLY A N 1
ATOM 677 C CA . GLY A 1 84 ? 7.020 3.137 -20.448 1.00 61.62 84 GLY A CA 1
ATOM 678 C C . GLY A 1 84 ? 6.835 1.634 -20.694 1.00 61.62 84 GLY A C 1
ATOM 679 O O . GLY A 1 84 ? 6.267 1.243 -21.711 1.00 61.62 84 GLY A O 1
ATOM 680 N N . HIS A 1 85 ? 7.293 0.794 -19.764 1.00 64.38 85 HIS A N 1
ATOM 681 C CA . HIS A 1 85 ? 7.083 -0.652 -19.718 1.00 64.38 85 HIS A CA 1
ATOM 682 C C . HIS A 1 85 ? 6.693 -1.071 -18.294 1.00 64.38 85 HIS A C 1
ATOM 684 O O . HIS A 1 85 ? 7.101 -0.452 -17.308 1.00 64.38 85 HIS A O 1
ATOM 690 N N . THR A 1 86 ? 5.864 -2.107 -18.174 1.00 66.12 86 THR A N 1
ATOM 691 C CA . THR A 1 86 ? 5.523 -2.706 -16.877 1.00 66.12 86 THR A CA 1
ATOM 692 C C . THR A 1 86 ? 6.748 -3.388 -16.278 1.00 66.12 86 THR A C 1
ATOM 694 O O . THR A 1 86 ? 7.609 -3.861 -17.020 1.00 66.12 86 THR A O 1
ATOM 697 N N . ILE A 1 87 ? 6.813 -3.497 -14.947 1.00 65.25 87 ILE A N 1
ATOM 698 C CA . ILE A 1 87 ? 7.857 -4.280 -14.275 1.00 65.25 87 ILE A CA 1
ATOM 699 C C . ILE A 1 87 ? 7.822 -5.710 -14.836 1.00 65.25 87 ILE A C 1
ATOM 701 O O . ILE A 1 87 ? 6.851 -6.434 -14.637 1.00 65.25 87 ILE A O 1
ATOM 705 N N . GLN A 1 88 ? 8.869 -6.114 -15.552 1.00 66.62 88 GLN A N 1
ATOM 706 C CA . GLN A 1 88 ? 9.028 -7.465 -16.093 1.00 66.62 88 GLN A CA 1
ATOM 707 C C . GLN A 1 88 ? 10.071 -8.242 -15.274 1.00 66.62 88 GLN A C 1
ATOM 709 O O . GLN A 1 88 ? 10.992 -7.668 -14.694 1.00 66.62 88 GLN A O 1
ATOM 714 N N . GLY A 1 89 ? 9.914 -9.566 -15.196 1.00 71.19 89 GLY A N 1
ATOM 715 C CA . GLY A 1 89 ? 10.844 -10.460 -14.496 1.00 71.19 89 GLY A CA 1
ATOM 716 C C . GLY A 1 89 ? 10.474 -10.757 -13.037 1.00 71.19 89 GLY A C 1
ATOM 717 O O . GLY A 1 89 ? 9.304 -10.773 -12.653 1.00 71.19 89 GLY A O 1
ATOM 718 N N . THR A 1 90 ? 11.480 -11.045 -12.209 1.00 70.31 90 THR A N 1
ATOM 719 C CA . THR A 1 90 ? 11.311 -11.549 -10.831 1.00 70.31 90 THR A CA 1
ATOM 720 C C . THR A 1 90 ? 10.539 -10.578 -9.934 1.00 70.31 90 THR A C 1
ATOM 722 O O . THR A 1 90 ? 9.749 -11.011 -9.097 1.00 70.31 90 THR A O 1
ATOM 725 N N . ALA A 1 91 ? 10.696 -9.271 -10.151 1.00 71.06 91 ALA A N 1
ATOM 726 C CA . ALA A 1 91 ? 9.983 -8.236 -9.406 1.00 71.06 91 ALA A CA 1
ATOM 727 C C . ALA A 1 91 ? 8.458 -8.276 -9.636 1.00 71.06 91 ALA A C 1
ATOM 729 O O . ALA A 1 91 ? 7.703 -8.051 -8.695 1.00 71.06 91 ALA A O 1
ATOM 730 N N . CYS A 1 92 ? 7.990 -8.663 -10.830 1.00 77.75 92 CYS A N 1
ATOM 731 C CA . CYS A 1 92 ? 6.559 -8.834 -11.102 1.00 77.75 92 CYS A CA 1
ATOM 732 C C . CYS A 1 92 ? 5.963 -10.013 -10.323 1.00 77.75 92 CYS A C 1
ATOM 734 O O . CYS A 1 92 ? 4.851 -9.918 -9.808 1.00 77.75 92 CYS A O 1
ATOM 736 N N . LYS A 1 93 ? 6.706 -11.125 -10.209 1.00 77.81 93 LYS A N 1
ATOM 737 C CA . LYS A 1 93 ? 6.260 -12.305 -9.445 1.00 77.81 93 LYS A CA 1
ATOM 738 C C . LYS A 1 93 ? 6.133 -11.981 -7.958 1.00 77.81 93 LYS A C 1
ATOM 740 O O . LYS A 1 93 ? 5.143 -12.361 -7.340 1.00 77.81 93 LYS A O 1
ATOM 745 N N . TRP A 1 94 ? 7.100 -11.249 -7.405 1.00 80.69 94 TRP A N 1
ATOM 746 C CA . TRP A 1 94 ? 7.043 -10.788 -6.017 1.00 80.69 94 TRP A CA 1
ATOM 747 C C . TRP A 1 94 ? 5.916 -9.785 -5.788 1.00 80.69 94 TRP A C 1
ATOM 749 O O . TRP A 1 94 ? 5.153 -9.955 -4.843 1.00 80.69 94 TRP A O 1
ATOM 759 N N . ALA A 1 95 ? 5.765 -8.791 -6.667 1.00 80.06 95 ALA A N 1
ATOM 760 C CA . ALA A 1 95 ? 4.690 -7.811 -6.565 1.00 80.06 95 ALA A CA 1
ATOM 761 C C . ALA A 1 95 ? 3.308 -8.479 -6.629 1.00 80.06 95 ALA A C 1
ATOM 763 O O . ALA A 1 95 ? 2.470 -8.205 -5.777 1.00 80.06 95 ALA A O 1
ATOM 764 N N . GLY A 1 96 ? 3.094 -9.402 -7.573 1.00 81.31 96 GLY A N 1
ATOM 765 C CA . GLY A 1 96 ? 1.842 -10.151 -7.704 1.00 81.31 96 GLY A CA 1
ATOM 766 C C . GLY A 1 96 ? 1.559 -11.083 -6.523 1.00 81.31 96 GLY A C 1
ATOM 767 O O . GLY A 1 96 ? 0.431 -11.153 -6.042 1.00 81.31 96 GLY A O 1
ATOM 768 N N . GLY A 1 97 ? 2.581 -11.775 -6.010 1.00 84.44 97 GLY A N 1
ATOM 769 C CA . GLY A 1 97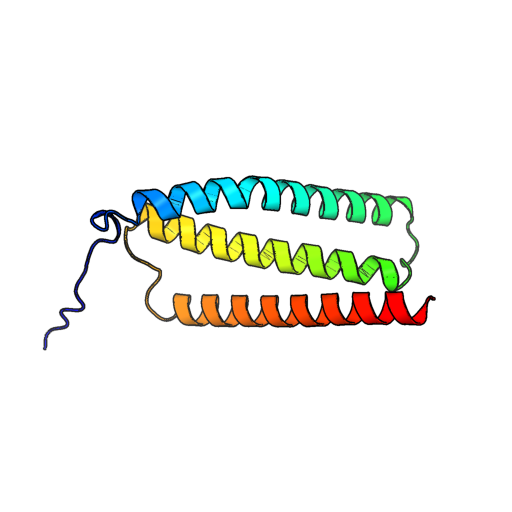 ? 2.431 -12.615 -4.819 1.00 84.44 97 GLY A CA 1
ATOM 770 C C . GLY A 1 97 ? 2.086 -11.793 -3.577 1.00 84.44 97 GLY A C 1
ATOM 771 O O . GLY A 1 97 ? 1.205 -12.163 -2.802 1.00 84.44 97 GLY A O 1
ATOM 772 N N . LEU A 1 98 ? 2.742 -10.645 -3.415 1.00 84.62 98 LEU A N 1
ATOM 773 C CA . LEU A 1 98 ? 2.535 -9.764 -2.277 1.00 84.62 98 LEU A CA 1
ATOM 774 C C . LEU A 1 98 ? 1.157 -9.089 -2.317 1.00 84.62 98 LEU A C 1
ATOM 776 O O . LEU A 1 98 ? 0.474 -9.049 -1.295 1.00 84.62 98 LEU A O 1
ATOM 780 N N . THR A 1 99 ? 0.708 -8.614 -3.482 1.00 84.75 99 THR A N 1
ATOM 781 C CA . THR A 1 99 ? -0.647 -8.059 -3.631 1.00 84.75 99 THR A CA 1
ATOM 782 C C . THR A 1 99 ? -1.710 -9.117 -3.365 1.00 84.75 99 THR A C 1
ATOM 784 O O . THR A 1 99 ? -2.641 -8.846 -2.611 1.00 84.75 99 THR A O 1
ATOM 787 N N . PHE A 1 100 ? -1.556 -10.337 -3.886 1.00 86.19 100 PHE A N 1
ATOM 788 C CA . PHE A 1 100 ? -2.501 -11.428 -3.634 1.00 86.19 100 PHE A CA 1
ATOM 789 C C . PHE A 1 100 ? -2.590 -11.796 -2.146 1.00 86.19 100 PHE A C 1
ATOM 791 O O . PHE A 1 100 ? -3.682 -11.994 -1.605 1.00 86.19 100 PHE A O 1
ATOM 798 N N . PHE A 1 101 ? -1.446 -11.834 -1.460 1.00 87.88 101 PHE A N 1
ATOM 799 C CA . PHE A 1 101 ? -1.391 -12.068 -0.021 1.00 87.88 101 PHE A CA 1
ATOM 800 C C . PHE A 1 101 ? -2.123 -10.968 0.760 1.00 87.88 101 PHE A C 1
ATOM 802 O O . PHE A 1 101 ? -2.988 -11.269 1.584 1.00 87.88 101 PHE A O 1
ATOM 809 N N . PHE A 1 102 ? -1.845 -9.695 0.467 1.00 83.62 102 PHE A N 1
ATOM 810 C CA . PHE A 1 102 ? -2.505 -8.573 1.140 1.00 83.62 102 PHE A CA 1
ATOM 811 C C . PHE A 1 102 ? -4.010 -8.506 0.857 1.00 83.62 102 PHE A C 1
ATOM 813 O O . PHE A 1 102 ? -4.776 -8.223 1.777 1.00 83.62 102 PHE A O 1
ATOM 820 N N . VAL A 1 103 ? -4.455 -8.816 -0.365 1.00 85.94 103 VAL A N 1
ATOM 821 C CA . VAL A 1 103 ? -5.888 -8.930 -0.689 1.00 85.94 103 VAL A CA 1
ATOM 822 C C . VAL A 1 103 ? -6.536 -10.035 0.141 1.00 85.94 103 VAL A C 1
ATOM 824 O O . VAL A 1 103 ? -7.560 -9.793 0.770 1.00 85.94 103 VAL A O 1
ATOM 827 N N . SER A 1 104 ? -5.914 -11.213 0.223 1.00 87.75 104 SER A N 1
ATOM 828 C CA . SER A 1 104 ? -6.439 -12.345 1.001 1.00 87.75 104 SER A CA 1
ATOM 829 C C . SER A 1 104 ? -6.579 -12.007 2.491 1.00 87.75 104 SER A C 1
ATOM 831 O O . SER A 1 104 ? -7.599 -12.301 3.125 1.00 87.75 104 SER A O 1
ATOM 833 N N . VAL A 1 105 ? -5.574 -11.331 3.055 1.00 86.69 105 VAL A N 1
ATOM 834 C CA . VAL A 1 105 ? -5.613 -10.836 4.437 1.00 86.69 105 VAL A CA 1
ATOM 835 C C . VAL A 1 105 ? -6.730 -9.801 4.614 1.00 86.69 105 VAL A C 1
ATOM 837 O O . VAL A 1 105 ? -7.507 -9.904 5.558 1.00 86.69 105 VAL A O 1
ATOM 840 N N . ASN A 1 106 ? -6.890 -8.856 3.686 1.00 86.62 106 ASN A N 1
ATOM 841 C CA . ASN A 1 106 ? -7.973 -7.873 3.748 1.00 86.62 106 ASN A CA 1
ATOM 842 C C . ASN A 1 106 ? -9.363 -8.524 3.677 1.00 86.62 106 ASN A C 1
ATOM 844 O O . ASN A 1 106 ? -10.219 -8.224 4.508 1.00 86.62 106 ASN A O 1
ATOM 848 N N . THR A 1 107 ? -9.594 -9.455 2.748 1.00 87.00 107 THR A N 1
ATOM 849 C CA . THR A 1 107 ? -10.885 -10.149 2.616 1.00 87.00 107 THR A CA 1
ATOM 850 C C . THR A 1 107 ? -11.226 -10.954 3.871 1.00 87.00 107 THR A C 1
ATOM 852 O O . THR A 1 107 ? -12.361 -10.899 4.344 1.00 87.00 107 THR A O 1
ATOM 855 N N . SER A 1 108 ? -10.251 -11.654 4.461 1.00 87.12 108 SER A N 1
ATOM 856 C CA . SER A 1 108 ? -10.468 -12.395 5.713 1.00 87.12 108 SER A CA 1
ATOM 857 C C . SER A 1 108 ? -10.767 -11.475 6.904 1.00 87.12 108 SER A C 1
ATOM 859 O O . SER A 1 108 ? -11.665 -11.773 7.691 1.00 87.12 108 SER A O 1
ATOM 861 N N . LEU A 1 109 ? -10.094 -10.324 7.008 1.00 83.62 109 LEU A N 1
ATOM 862 C CA . LEU A 1 109 ? -10.358 -9.321 8.045 1.00 83.62 109 LEU A CA 1
ATOM 863 C C . LEU A 1 109 ? -11.756 -8.696 7.907 1.00 83.62 109 LEU A C 1
ATOM 865 O O . LEU A 1 109 ? -12.452 -8.542 8.910 1.00 83.62 109 LEU A O 1
ATOM 869 N N . VAL A 1 110 ? -12.191 -8.373 6.685 1.00 84.69 110 VAL A N 1
ATOM 870 C CA . VAL A 1 110 ? -13.554 -7.881 6.410 1.00 84.69 110 VAL A CA 1
ATOM 871 C C . VAL A 1 110 ? -14.600 -8.950 6.748 1.00 84.69 110 VAL A C 1
ATOM 873 O O . VAL A 1 110 ? -15.622 -8.635 7.359 1.00 84.69 110 VAL A O 1
ATOM 876 N N . GLY A 1 111 ? -14.322 -10.221 6.438 1.00 85.69 111 GLY A N 1
ATOM 877 C CA . GLY A 1 111 ? -15.166 -11.350 6.839 1.00 85.69 111 GLY A CA 1
ATOM 878 C C . GL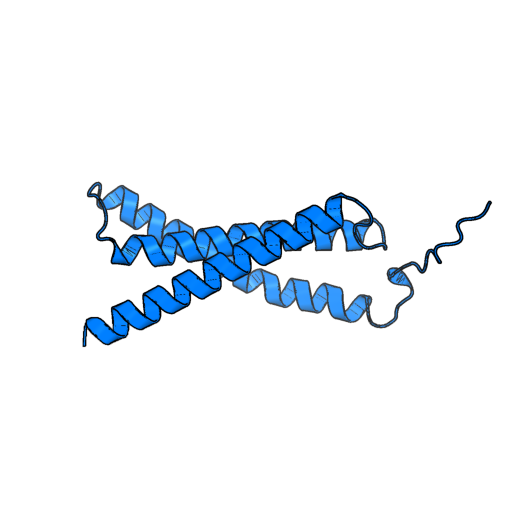Y A 1 111 ? -15.302 -11.467 8.360 1.00 85.69 111 GLY A C 1
ATOM 879 O O . GLY A 1 111 ? -16.411 -11.569 8.883 1.00 85.69 111 GLY A O 1
ATOM 880 N N . LEU A 1 112 ? -14.189 -11.356 9.090 1.00 84.38 112 LEU A N 1
ATOM 881 C CA . LEU A 1 112 ? -14.186 -11.322 10.554 1.00 84.38 112 LEU A CA 1
ATOM 882 C C . LEU A 1 112 ? -14.972 -10.126 11.107 1.00 84.38 112 LEU A C 1
ATOM 884 O O . LEU A 1 112 ? -15.753 -10.300 12.038 1.00 84.38 112 LEU A O 1
ATOM 888 N N . LEU A 1 113 ? -14.824 -8.929 10.529 1.00 84.38 113 LEU A N 1
ATOM 889 C CA . LEU A 1 113 ? -15.608 -7.756 10.934 1.00 84.38 113 LEU A CA 1
ATOM 890 C C . LEU A 1 113 ? -17.113 -7.986 10.776 1.00 84.38 113 LEU A C 1
ATOM 892 O O . LEU A 1 113 ? -17.878 -7.666 11.690 1.00 84.38 113 LEU A O 1
ATOM 896 N N . SER A 1 114 ? -17.531 -8.566 9.650 1.00 86.62 114 SER A N 1
ATOM 897 C CA . SER A 1 114 ? -18.934 -8.901 9.398 1.00 86.62 114 SER A CA 1
ATOM 898 C C . SER A 1 114 ? -19.464 -9.884 10.445 1.00 86.62 114 SER A C 1
ATOM 900 O O . SER A 1 114 ? -20.471 -9.597 11.094 1.00 86.62 114 SER A O 1
ATOM 902 N N . LEU A 1 115 ? -18.729 -10.971 10.708 1.00 85.56 115 LEU A N 1
ATOM 903 C CA . LEU A 1 115 ? -19.093 -11.956 11.730 1.00 85.56 115 LEU A CA 1
ATOM 904 C C . LEU A 1 115 ? -19.178 -11.338 13.127 1.00 85.56 115 LEU A C 1
ATOM 906 O O . LEU A 1 115 ? -20.151 -11.566 13.839 1.00 85.56 115 LEU A O 1
ATOM 910 N N . THR A 1 116 ? -18.198 -10.516 13.519 1.00 81.62 116 THR A N 1
ATOM 911 C CA . THR A 1 116 ? -18.229 -9.854 14.833 1.00 81.62 116 THR A CA 1
ATOM 912 C C . THR A 1 116 ? -19.381 -8.871 14.975 1.00 81.62 116 THR A C 1
ATOM 914 O O . THR A 1 116 ? -19.866 -8.691 16.084 1.00 81.62 116 THR A O 1
ATOM 917 N N . THR A 1 117 ? -19.822 -8.240 13.884 1.00 83.25 117 THR A N 1
ATOM 918 C CA . THR A 1 117 ? -20.987 -7.345 13.898 1.00 83.25 117 THR A CA 1
ATOM 919 C C . THR A 1 117 ? -22.277 -8.141 14.048 1.00 83.25 117 THR A C 1
ATOM 921 O O . THR A 1 117 ? -23.112 -7.771 14.865 1.00 83.25 117 THR A O 1
ATOM 924 N N . TYR A 1 118 ? -22.408 -9.253 13.317 1.00 85.69 118 TYR A N 1
ATOM 925 C CA . TYR A 1 118 ? -23.570 -10.137 13.406 1.00 85.69 118 TYR A CA 1
ATOM 926 C C . TYR A 1 118 ? -23.723 -10.748 14.803 1.00 85.69 118 TYR A C 1
ATOM 928 O O . TYR A 1 118 ? -24.806 -10.716 15.360 1.00 85.69 118 TYR A O 1
ATOM 936 N N . LEU A 1 119 ? -22.632 -11.238 15.404 1.00 83.12 119 LEU A N 1
ATOM 937 C CA . LEU A 1 119 ? -22.666 -11.884 16.724 1.00 83.12 119 LEU A CA 1
ATOM 938 C C . LEU A 1 119 ? -22.910 -10.916 17.895 1.00 83.12 119 LEU A C 1
ATOM 940 O O . LEU A 1 119 ? -23.095 -11.354 19.028 1.00 83.12 119 LEU A O 1
ATOM 944 N N . ARG A 1 120 ? -22.792 -9.605 17.655 1.00 74.00 120 ARG A N 1
ATOM 945 C CA . ARG A 1 120 ? -23.000 -8.561 18.670 1.00 74.00 120 ARG A CA 1
ATOM 946 C C . ARG A 1 120 ? -24.450 -8.082 18.745 1.00 74.00 120 ARG A C 1
ATOM 948 O O . ARG A 1 120 ? -24.760 -7.334 19.670 1.00 74.00 120 ARG A O 1
ATOM 955 N N . ILE A 1 121 ? -25.258 -8.439 17.748 1.00 62.38 121 ILE A N 1
ATOM 956 C CA . ILE A 1 121 ? -26.704 -8.208 17.655 1.00 62.38 121 ILE A CA 1
ATOM 957 C C . ILE A 1 121 ? -27.407 -9.433 18.234 1.00 62.38 121 ILE A C 1
ATOM 959 O O . ILE A 1 121 ? -28.402 -9.220 18.958 1.00 62.38 121 ILE A O 1
#